Protein AF-Q07VW2-F1 (afdb_monomer_lite)

Sequence (150 aa):
MNNLNLAALVKSEKSARKRMRYLALLHFTEGHSRTAIANSEYMWEHLTLISEATESGRHALVIMDGAGWHQQDLTEDFDNLSILKLPPYSPELNPIEQVWQWLRQNELANRCFSGYDDIVEQCSIAWNRFIAEPERVIQLCSRRWTKLTN

InterPro domains:
  IPR036397 Ribonuclease H superfamily [G3DSA:3.30.420.10] (9-150)
  IPR038717 Tc1-like transposase, DDE domain [PF13358] (40-117)

Foldseek 3Di:
DPPPPLVVVLVPDDQLVVNLVSLVVVCVVVVHDPVVSPALVNVLSVVVVVLVVADPPAADEAEDEPPPRPDQCSCVVGPRYGYDYDDHPCVVLPLVVLVVVCLQVPQNDPDDAPDDVSVVVSVVVSVVVCVVDVVNSCVSNDDPVPDDDD

Structure (mmCIF, N/CA/C/O backbone):
data_AF-Q07VW2-F1
#
_entry.id   AF-Q07VW2-F1
#
loop_
_atom_site.group_PDB
_atom_site.id
_atom_site.type_symbol
_atom_site.label_atom_id
_atom_site.label_alt_id
_atom_site.label_comp_id
_atom_site.label_asym_id
_atom_site.label_entity_id
_atom_site.label_seq_id
_atom_site.pdbx_PDB_ins_code
_atom_site.Cartn_x
_atom_site.Cartn_y
_atom_site.Cartn_z
_atom_site.occupancy
_atom_site.B_iso_or_equiv
_atom_site.auth_seq_id
_atom_site.auth_comp_id
_atom_site.auth_asym_id
_atom_site.auth_atom_id
_atom_site.pdbx_PDB_model_num
ATOM 1 N N . MET A 1 1 ? 3.170 16.247 -29.802 1.00 45.09 1 MET A N 1
ATOM 2 C CA . MET A 1 1 ? 2.470 15.683 -28.628 1.00 45.09 1 MET A CA 1
ATOM 3 C C . MET A 1 1 ? 1.998 16.857 -27.793 1.00 45.09 1 MET A C 1
ATOM 5 O O . MET A 1 1 ? 2.798 17.758 -27.580 1.00 45.09 1 MET A O 1
ATOM 9 N N . ASN A 1 2 ? 0.714 16.913 -27.430 1.00 47.59 2 ASN A N 1
ATOM 10 C CA . ASN A 1 2 ? 0.189 17.995 -26.593 1.00 47.59 2 ASN A CA 1
ATOM 11 C C . ASN A 1 2 ? 1.010 18.078 -25.307 1.00 47.59 2 ASN A C 1
ATOM 13 O O . ASN A 1 2 ? 1.186 17.067 -24.630 1.00 47.59 2 ASN A O 1
ATOM 17 N N . ASN A 1 3 ? 1.513 19.270 -24.997 1.00 61.66 3 ASN A N 1
ATOM 18 C CA . ASN A 1 3 ? 2.270 19.532 -23.783 1.00 61.66 3 ASN A CA 1
ATOM 19 C C . ASN A 1 3 ? 1.272 19.589 -22.614 1.00 61.66 3 ASN A C 1
ATOM 21 O O . ASN A 1 3 ? 0.814 20.658 -22.212 1.00 61.66 3 ASN A O 1
ATOM 25 N N . LEU A 1 4 ? 0.803 18.416 -22.182 1.00 80.31 4 LEU A N 1
ATOM 26 C CA . LEU A 1 4 ? -0.162 18.275 -21.099 1.00 80.31 4 LEU A CA 1
ATOM 27 C C . LEU A 1 4 ? 0.506 18.768 -19.810 1.00 80.31 4 LEU A C 1
ATOM 29 O O . LEU A 1 4 ? 1.515 18.211 -19.383 1.00 80.31 4 LEU A O 1
ATOM 33 N N . ASN A 1 5 ? -0.042 19.808 -19.183 1.00 88.69 5 ASN A N 1
ATOM 34 C CA . ASN A 1 5 ? 0.480 20.303 -17.912 1.00 88.69 5 ASN A CA 1
ATOM 35 C C . ASN A 1 5 ? 0.034 19.371 -16.772 1.00 88.69 5 ASN A C 1
ATOM 37 O O . ASN A 1 5 ? -0.995 19.594 -16.132 1.00 88.69 5 ASN A O 1
ATOM 41 N N . LEU A 1 6 ? 0.801 18.302 -16.549 1.00 85.88 6 LEU A N 1
ATOM 42 C CA . LEU A 1 6 ? 0.534 17.296 -15.518 1.00 85.88 6 LEU A CA 1
ATOM 43 C C . LEU A 1 6 ? 0.497 17.908 -14.109 1.00 85.88 6 LEU A C 1
ATOM 45 O O . LEU A 1 6 ? -0.365 17.541 -13.316 1.00 85.88 6 LEU A O 1
ATOM 49 N N . ALA A 1 7 ? 1.342 18.902 -13.819 1.00 85.94 7 ALA A N 1
ATOM 50 C CA . ALA A 1 7 ? 1.347 19.588 -12.527 1.00 85.94 7 ALA A CA 1
ATOM 51 C C . ALA A 1 7 ? 0.027 20.335 -12.249 1.00 85.94 7 ALA A C 1
ATOM 53 O O . ALA A 1 7 ? -0.472 20.327 -11.123 1.00 85.94 7 ALA A O 1
ATOM 54 N N . ALA A 1 8 ? -0.576 20.956 -13.269 1.00 89.88 8 ALA A N 1
ATOM 55 C CA . ALA A 1 8 ? -1.894 21.579 -13.138 1.00 89.88 8 ALA A CA 1
ATOM 56 C C . ALA A 1 8 ? -2.999 20.534 -12.904 1.00 89.88 8 ALA A C 1
ATOM 58 O O . ALA A 1 8 ? -3.886 20.753 -12.078 1.00 89.88 8 ALA A O 1
ATOM 59 N N . LEU A 1 9 ? -2.919 19.379 -13.577 1.00 90.12 9 LEU A N 1
ATOM 60 C CA . LEU A 1 9 ? -3.871 18.282 -13.387 1.00 90.12 9 LEU A CA 1
ATOM 61 C C . LEU A 1 9 ? -3.803 17.710 -11.969 1.00 90.12 9 LEU A C 1
ATOM 63 O O . LEU A 1 9 ? -4.849 17.598 -11.339 1.00 90.12 9 LEU A O 1
ATOM 67 N N . VAL A 1 10 ? -2.602 17.442 -11.441 1.00 88.00 10 VAL A N 1
ATOM 68 C CA . VAL A 1 10 ? -2.396 16.980 -10.054 1.00 88.00 10 VAL A CA 1
ATOM 69 C C . VAL A 1 10 ? -3.069 17.915 -9.048 1.00 88.00 10 VAL A C 1
ATOM 71 O O . VAL A 1 10 ? -3.789 17.443 -8.174 1.00 88.00 10 VAL A O 1
ATOM 74 N N . LYS A 1 11 ? -2.877 19.234 -9.196 1.00 87.81 11 LYS A N 1
ATOM 75 C CA . LYS A 1 11 ? -3.440 20.242 -8.279 1.00 87.81 11 LYS A CA 1
ATOM 76 C C . LYS A 1 11 ? -4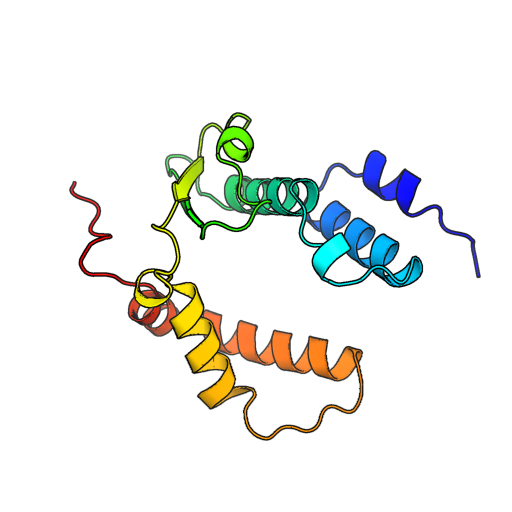.964 20.342 -8.337 1.00 87.81 11 LYS A C 1
ATOM 78 O O . LYS A 1 11 ? -5.587 20.701 -7.345 1.00 87.81 11 LYS A O 1
ATOM 83 N N . SER A 1 12 ? -5.553 20.107 -9.507 1.00 89.88 12 SER A N 1
ATOM 84 C CA . SER A 1 12 ? -6.999 20.258 -9.725 1.00 89.88 12 SER A CA 1
ATOM 85 C C . SER A 1 12 ? -7.802 18.973 -9.510 1.00 89.88 12 SER A C 1
ATOM 87 O O . SER A 1 12 ? -9.018 19.031 -9.318 1.00 89.88 12 SER A O 1
ATOM 89 N N . GLU A 1 13 ? -7.145 17.814 -9.574 1.00 92.62 13 GLU A N 1
ATOM 90 C CA . GLU A 1 13 ? -7.790 16.516 -9.425 1.00 92.62 13 GLU A CA 1
ATOM 91 C C . GLU A 1 13 ? -8.150 16.276 -7.959 1.00 92.62 13 GLU A C 1
ATOM 93 O O . GLU A 1 13 ? -7.375 16.583 -7.061 1.00 92.62 13 GLU A O 1
ATOM 98 N N . LYS A 1 14 ? -9.342 15.728 -7.718 1.00 87.81 14 LYS A N 1
ATOM 99 C CA . LYS A 1 14 ? -9.852 15.459 -6.365 1.00 87.81 14 LYS A CA 1
ATOM 100 C C . LYS A 1 14 ? -9.823 13.977 -6.023 1.00 87.81 14 LYS A C 1
ATOM 102 O O . LYS A 1 14 ? -9.759 13.623 -4.856 1.00 87.81 14 LYS A O 1
ATOM 107 N N . SER A 1 15 ? -9.877 13.104 -7.029 1.00 92.06 15 SER A N 1
ATOM 108 C CA . SER A 1 15 ? -9.800 11.663 -6.808 1.00 92.06 15 SER A CA 1
ATOM 109 C C . SER A 1 15 ? -8.368 11.259 -6.485 1.00 92.06 15 SER A C 1
ATOM 111 O O . SER A 1 15 ? -7.506 11.340 -7.362 1.00 92.06 15 SER A O 1
ATOM 113 N N . ALA A 1 16 ? -8.130 10.726 -5.285 1.00 88.25 16 ALA A N 1
ATOM 114 C CA . ALA A 1 16 ? -6.805 10.265 -4.874 1.00 88.25 16 ALA A CA 1
ATOM 115 C C . ALA A 1 16 ? -6.207 9.244 -5.856 1.00 88.25 16 ALA A C 1
ATOM 117 O O . ALA A 1 16 ? -5.054 9.341 -6.273 1.00 88.25 16 ALA A O 1
ATOM 118 N N . ARG A 1 17 ? -7.036 8.324 -6.372 1.00 88.62 17 ARG A N 1
ATOM 119 C CA . ARG A 1 17 ? -6.614 7.335 -7.379 1.00 88.62 17 ARG A CA 1
ATOM 120 C C . ARG A 1 17 ? -6.090 7.994 -8.654 1.00 88.62 17 ARG A C 1
ATOM 122 O O . ARG A 1 17 ? -5.099 7.534 -9.221 1.00 88.62 17 ARG A O 1
ATOM 129 N N . LYS A 1 18 ? -6.777 9.026 -9.149 1.00 87.06 18 LYS A N 1
ATOM 130 C CA . LYS A 1 18 ? -6.344 9.748 -10.353 1.00 87.06 18 LYS A CA 1
ATOM 131 C C . LYS A 1 18 ? -5.142 10.641 -10.055 1.00 87.06 18 LYS A C 1
ATOM 133 O O . LYS A 1 18 ? -4.217 10.651 -10.862 1.00 87.06 18 LYS A O 1
ATOM 138 N N . ARG A 1 19 ? -5.103 11.299 -8.890 1.00 89.88 19 ARG A N 1
ATOM 139 C CA . ARG A 1 19 ? -3.951 12.095 -8.436 1.00 89.88 19 ARG A CA 1
ATOM 140 C C . ARG A 1 19 ? -2.690 11.255 -8.365 1.00 89.88 19 ARG A C 1
ATOM 142 O O . ARG A 1 19 ? -1.717 11.637 -8.997 1.00 89.88 19 ARG A O 1
ATOM 149 N N . MET A 1 20 ? -2.722 10.079 -7.734 1.00 87.00 20 MET A N 1
ATOM 150 C CA . MET A 1 20 ? -1.575 9.161 -7.699 1.00 87.00 20 MET A CA 1
ATOM 151 C C . MET A 1 20 ? -1.075 8.794 -9.102 1.00 87.00 20 MET A C 1
ATOM 153 O O . MET A 1 20 ? 0.131 8.727 -9.324 1.00 87.00 20 MET A O 1
ATOM 157 N N . ARG A 1 21 ? -1.978 8.589 -10.074 1.00 87.25 21 ARG A N 1
ATOM 158 C CA . ARG A 1 21 ? -1.594 8.314 -11.471 1.00 87.25 21 ARG A CA 1
ATOM 159 C C . ARG A 1 21 ? -0.941 9.523 -12.136 1.00 87.25 21 ARG A C 1
ATOM 161 O O . ARG A 1 21 ? 0.066 9.360 -12.815 1.00 87.25 21 ARG A O 1
ATOM 168 N N . TYR A 1 22 ? -1.496 10.720 -11.954 1.00 87.44 22 TYR A N 1
ATOM 169 C CA . TYR A 1 22 ? -0.914 11.944 -12.508 1.00 87.44 22 TYR A CA 1
ATOM 170 C C . TYR A 1 22 ? 0.422 12.291 -11.864 1.00 87.44 22 TYR A C 1
ATOM 172 O O . TYR A 1 22 ? 1.345 12.663 -12.577 1.00 87.44 22 TYR A O 1
ATOM 180 N N . LEU A 1 23 ? 0.539 12.110 -10.551 1.00 86.12 23 LEU A N 1
ATOM 181 C CA . LEU A 1 23 ? 1.777 12.250 -9.801 1.00 86.12 23 LEU A CA 1
ATOM 182 C C . LEU A 1 23 ? 2.840 11.278 -10.342 1.00 86.12 23 LEU A C 1
ATOM 184 O O . LEU A 1 23 ? 3.941 11.706 -10.691 1.00 86.12 23 LEU A O 1
ATOM 188 N N . ALA A 1 24 ? 2.494 9.993 -10.501 1.00 84.12 24 ALA A N 1
ATOM 189 C CA . ALA A 1 24 ? 3.411 8.988 -11.037 1.00 84.12 24 ALA A CA 1
ATOM 190 C C . ALA A 1 24 ? 3.880 9.332 -12.462 1.00 84.12 24 ALA A C 1
ATOM 192 O O . ALA A 1 24 ? 5.072 9.242 -12.758 1.00 84.12 24 ALA A O 1
ATOM 193 N N . LEU A 1 25 ? 2.961 9.769 -13.331 1.00 83.50 25 LEU A N 1
ATOM 194 C CA . LEU A 1 25 ? 3.287 10.220 -14.686 1.00 83.50 25 LEU A CA 1
ATOM 195 C C . LEU A 1 25 ? 4.178 11.464 -14.674 1.00 83.50 25 LEU A C 1
ATOM 197 O O . LEU A 1 25 ? 5.161 11.493 -15.407 1.00 83.50 25 LEU A O 1
ATOM 201 N N . LEU A 1 26 ? 3.866 12.459 -13.839 1.00 85.00 26 LEU A N 1
ATOM 202 C CA . LEU A 1 26 ? 4.637 13.695 -13.707 1.00 85.00 26 LEU A CA 1
ATOM 203 C C . LEU A 1 26 ? 6.093 13.374 -13.361 1.00 85.00 26 LEU A C 1
ATOM 205 O O . LEU A 1 26 ? 6.996 13.728 -14.114 1.00 85.00 26 LEU A O 1
ATOM 209 N N . HIS A 1 27 ? 6.319 12.605 -12.298 1.00 82.94 27 HIS A N 1
ATOM 210 C CA . HIS A 1 27 ? 7.674 12.252 -11.882 1.00 82.94 27 HIS A CA 1
ATOM 211 C C . HIS A 1 27 ? 8.407 11.352 -12.874 1.00 82.94 27 HIS A C 1
ATOM 213 O O . HIS A 1 27 ? 9.614 11.518 -13.057 1.00 82.94 27 HIS A O 1
ATOM 219 N N . PHE A 1 28 ? 7.702 10.440 -13.549 1.00 80.38 28 PHE A N 1
ATOM 220 C CA . PHE A 1 28 ? 8.293 9.663 -14.636 1.00 80.38 28 PHE A CA 1
ATOM 221 C C . PHE A 1 28 ? 8.762 10.575 -15.779 1.00 80.38 28 PHE A C 1
ATOM 223 O O . PHE A 1 28 ? 9.895 10.446 -16.238 1.00 80.38 28 PHE A O 1
ATOM 230 N N . THR A 1 29 ? 7.932 11.537 -16.201 1.00 82.00 29 THR A N 1
ATOM 231 C CA . THR A 1 29 ? 8.289 12.490 -17.267 1.00 82.00 29 THR A CA 1
ATOM 232 C C . THR A 1 29 ? 9.403 13.459 -16.874 1.00 82.00 29 THR A C 1
ATOM 234 O O . THR A 1 29 ? 10.161 13.892 -17.737 1.00 82.00 29 THR A O 1
ATOM 237 N N . GLU A 1 30 ? 9.541 13.764 -15.583 1.00 84.00 30 GLU A N 1
ATOM 238 C CA . GLU A 1 30 ? 10.608 14.609 -15.029 1.00 84.00 30 GLU A CA 1
ATOM 239 C C . GLU A 1 30 ? 11.914 13.833 -14.763 1.00 84.00 30 GLU A C 1
ATOM 241 O O . GLU A 1 30 ? 12.922 14.428 -14.387 1.00 84.00 30 GLU A O 1
ATOM 246 N N . GLY A 1 31 ? 11.927 12.508 -14.960 1.00 79.38 31 GLY A N 1
ATOM 247 C CA . GLY A 1 31 ? 13.105 11.668 -14.720 1.00 79.38 31 GLY A CA 1
ATOM 248 C C . GLY A 1 31 ? 13.476 11.534 -13.239 1.00 79.38 31 GLY A C 1
ATOM 249 O O . GLY A 1 31 ? 14.629 11.251 -12.905 1.00 79.38 31 GLY A O 1
ATOM 250 N N . HIS A 1 32 ? 12.523 11.753 -12.333 1.00 79.69 32 HIS A N 1
ATOM 251 C CA . HIS A 1 32 ? 12.759 11.674 -10.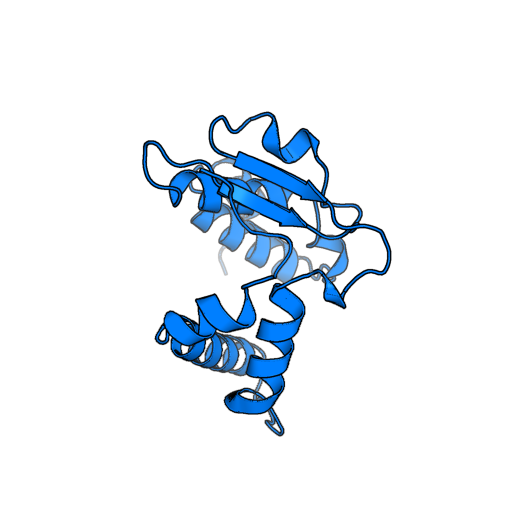898 1.00 79.69 32 HIS A CA 1
ATOM 252 C C . HIS A 1 32 ? 13.052 10.238 -10.443 1.00 79.69 32 HIS A C 1
ATOM 254 O O . HIS A 1 32 ? 12.422 9.268 -10.864 1.00 79.69 32 HIS A O 1
ATOM 260 N N . SER A 1 33 ? 14.021 10.101 -9.533 1.00 73.62 33 SER A N 1
ATOM 261 C CA . SER A 1 33 ? 14.374 8.808 -8.938 1.00 73.62 33 SER A CA 1
ATOM 262 C C . SER A 1 33 ? 13.299 8.320 -7.961 1.00 73.62 33 SER A C 1
ATOM 264 O O . SER A 1 33 ? 12.549 9.115 -7.401 1.00 73.62 33 SER A O 1
ATOM 266 N N . ARG A 1 34 ? 13.291 7.016 -7.653 1.00 69.25 34 ARG A N 1
ATOM 267 C CA . ARG A 1 34 ? 12.402 6.413 -6.638 1.00 69.25 34 ARG A CA 1
ATOM 268 C C . ARG A 1 34 ? 12.367 7.199 -5.319 1.00 69.25 34 ARG A C 1
ATOM 270 O O . ARG A 1 34 ? 11.306 7.348 -4.728 1.00 69.25 34 ARG A O 1
ATOM 277 N N . THR A 1 35 ? 13.512 7.705 -4.863 1.00 66.75 35 THR A N 1
ATOM 278 C CA . THR A 1 35 ? 13.621 8.460 -3.604 1.00 66.75 35 THR A CA 1
ATOM 279 C C . THR A 1 35 ? 12.927 9.819 -3.674 1.00 66.75 35 THR A C 1
ATOM 281 O O . THR A 1 35 ? 12.420 10.288 -2.666 1.00 66.75 35 THR A O 1
ATOM 284 N N . ALA A 1 36 ? 12.863 10.439 -4.854 1.00 68.56 36 ALA A N 1
ATOM 285 C CA . ALA A 1 36 ? 12.139 11.695 -5.050 1.00 68.56 36 ALA A CA 1
ATOM 286 C C . ALA A 1 36 ? 10.608 11.494 -5.061 1.00 68.56 36 ALA A C 1
ATOM 288 O O . ALA A 1 36 ? 9.860 12.407 -4.722 1.00 68.56 36 ALA A O 1
ATOM 289 N N . ILE A 1 37 ? 10.152 10.287 -5.410 1.00 74.12 37 ILE A N 1
ATOM 290 C CA . ILE A 1 37 ? 8.731 9.909 -5.482 1.00 74.12 37 ILE A CA 1
ATOM 291 C C . ILE A 1 37 ? 8.208 9.433 -4.114 1.00 74.12 37 ILE A C 1
ATOM 293 O O . ILE A 1 37 ? 7.044 9.634 -3.786 1.00 74.12 37 ILE A O 1
ATOM 297 N N . ALA A 1 38 ? 9.059 8.813 -3.295 1.00 77.12 38 ALA A N 1
ATOM 298 C CA . ALA A 1 38 ? 8.709 8.337 -1.958 1.00 77.12 38 ALA A CA 1
ATOM 299 C C . ALA A 1 38 ? 8.661 9.500 -0.948 1.00 77.12 38 ALA A C 1
ATOM 301 O O . ALA A 1 38 ? 9.621 9.747 -0.216 1.00 77.12 38 ALA A O 1
ATOM 302 N N . ASN A 1 39 ? 7.553 10.242 -0.951 1.00 86.88 39 ASN A N 1
ATOM 303 C CA . ASN A 1 39 ? 7.343 11.419 -0.113 1.00 86.88 39 ASN A CA 1
ATOM 304 C C . ASN A 1 39 ? 5.960 11.406 0.570 1.00 86.88 39 ASN A C 1
ATOM 306 O O . ASN A 1 39 ? 5.105 10.564 0.284 1.00 86.88 39 ASN A O 1
ATOM 310 N N . SER A 1 40 ? 5.755 12.350 1.490 1.00 87.44 40 SER A N 1
ATOM 311 C CA . SER A 1 40 ? 4.537 12.445 2.299 1.00 87.44 40 SER A CA 1
ATOM 312 C C . SER A 1 40 ? 3.265 12.709 1.484 1.00 87.44 40 SER A C 1
ATOM 314 O O . SER A 1 40 ? 2.198 12.267 1.897 1.00 87.44 40 SER A O 1
ATOM 316 N N . GLU A 1 41 ? 3.354 13.372 0.324 1.00 87.12 41 GLU A N 1
ATOM 317 C CA . GLU A 1 41 ? 2.193 13.639 -0.541 1.00 87.12 41 GLU A CA 1
ATOM 318 C C . GLU A 1 41 ? 1.620 12.329 -1.093 1.00 87.12 41 GLU A C 1
ATOM 320 O O . GLU A 1 41 ? 0.429 12.063 -0.952 1.00 87.12 41 GLU A O 1
ATOM 325 N N . TYR A 1 42 ? 2.472 11.452 -1.634 1.00 87.44 42 TYR A N 1
ATOM 326 C CA . TYR A 1 42 ? 2.034 10.136 -2.114 1.00 87.44 42 TYR A CA 1
ATOM 327 C C . TYR A 1 42 ? 1.436 9.277 -1.007 1.00 87.44 42 TYR A C 1
ATOM 329 O O . TYR A 1 42 ? 0.485 8.532 -1.255 1.00 87.44 42 TYR A O 1
ATOM 337 N N . MET A 1 43 ? 1.982 9.368 0.207 1.00 90.31 43 MET A N 1
ATOM 338 C CA . MET A 1 43 ? 1.423 8.637 1.339 1.00 90.31 43 MET A CA 1
ATOM 339 C C . MET A 1 43 ? 0.084 9.172 1.781 1.00 90.31 43 MET A C 1
ATOM 341 O O . MET A 1 43 ? -0.799 8.371 2.066 1.00 90.31 43 MET A O 1
ATOM 345 N N . TRP A 1 44 ? -0.100 10.487 1.783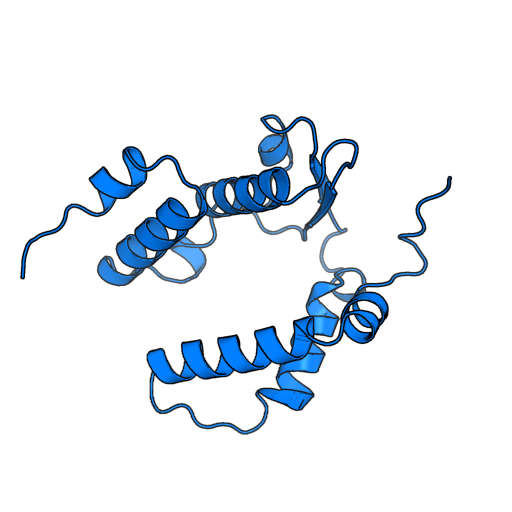 1.00 91.62 44 TRP A N 1
ATOM 346 C CA . TRP A 1 44 ? -1.392 11.084 2.082 1.00 91.62 44 TRP A CA 1
ATOM 347 C C . TRP A 1 44 ? -2.455 10.669 1.047 1.00 91.62 44 TRP A C 1
ATOM 349 O O . TRP A 1 44 ? -3.554 10.255 1.423 1.00 91.62 44 TRP A O 1
ATOM 359 N N . GLU A 1 45 ? -2.119 10.643 -0.252 1.00 91.69 45 GLU A N 1
ATOM 360 C CA . GLU A 1 45 ? -3.031 10.107 -1.279 1.00 91.69 45 GLU A CA 1
ATOM 361 C C . GLU A 1 45 ? -3.362 8.630 -1.039 1.00 91.69 45 GLU A C 1
ATOM 363 O O . GLU A 1 45 ? -4.504 8.195 -1.206 1.00 91.69 45 GLU A O 1
ATOM 368 N N . HIS A 1 46 ? -2.367 7.839 -0.636 1.00 91.38 46 HIS A N 1
ATOM 369 C CA . HIS A 1 46 ? -2.574 6.428 -0.350 1.00 91.38 46 HIS A CA 1
ATOM 370 C C . HIS A 1 46 ? -3.463 6.217 0.884 1.00 91.38 46 HIS A C 1
ATOM 372 O O . HIS A 1 46 ? -4.375 5.393 0.842 1.00 91.38 46 HIS A O 1
ATOM 378 N N . LEU A 1 47 ? -3.254 6.993 1.951 1.00 94.00 47 LEU A N 1
ATOM 379 C CA . LEU A 1 47 ? -4.106 6.992 3.141 1.00 94.00 47 LEU A CA 1
ATOM 380 C C . LEU A 1 47 ? -5.540 7.404 2.800 1.00 94.00 47 LEU A C 1
ATOM 382 O O . LEU A 1 47 ? -6.469 6.762 3.278 1.00 94.00 47 LEU A O 1
ATOM 386 N N . THR A 1 48 ? -5.730 8.367 1.894 1.00 94.81 48 THR A N 1
ATOM 387 C CA . THR A 1 48 ? -7.064 8.731 1.389 1.00 94.81 48 THR A CA 1
ATOM 388 C C . THR A 1 48 ? -7.771 7.531 0.765 1.00 94.81 48 THR A C 1
ATOM 390 O O . THR A 1 48 ? -8.917 7.245 1.101 1.00 94.81 48 THR A O 1
ATOM 393 N N . LEU A 1 49 ? -7.076 6.757 -0.076 1.00 95.38 49 LEU A N 1
ATOM 394 C CA . LEU A 1 49 ? -7.646 5.542 -0.668 1.00 95.38 49 LEU A CA 1
ATOM 395 C C . LEU A 1 49 ? -7.983 4.467 0.372 1.00 95.38 49 LEU A C 1
ATOM 397 O O . LEU A 1 49 ? -8.973 3.758 0.205 1.00 95.38 49 LEU A O 1
ATOM 401 N N . ILE A 1 50 ? -7.176 4.331 1.427 1.00 95.44 50 ILE A N 1
ATOM 402 C CA . ILE A 1 50 ? -7.455 3.396 2.527 1.00 95.44 50 ILE A CA 1
ATOM 403 C C . ILE A 1 50 ? -8.675 3.871 3.326 1.00 95.44 50 ILE A C 1
ATOM 405 O O . ILE A 1 50 ? -9.551 3.060 3.621 1.00 95.44 50 ILE A O 1
ATOM 409 N N . SER A 1 51 ? -8.765 5.166 3.641 1.00 95.56 51 SER A N 1
ATOM 410 C CA . SER A 1 51 ? -9.908 5.761 4.342 1.00 95.56 51 SER A CA 1
ATOM 411 C C . SER A 1 51 ? -11.206 5.546 3.561 1.00 95.56 51 SER A C 1
ATOM 413 O O . SER A 1 51 ? -12.171 5.039 4.128 1.00 95.56 51 SER A O 1
ATOM 415 N N . GLU A 1 52 ? -11.207 5.829 2.253 1.00 95.00 52 GLU A N 1
ATOM 416 C CA . GLU A 1 52 ? -12.361 5.628 1.362 1.00 95.00 52 GLU A CA 1
ATOM 417 C C . GLU A 1 52 ? -12.763 4.149 1.229 1.00 95.00 52 GLU A C 1
ATOM 419 O O . GLU A 1 52 ? -13.944 3.837 1.075 1.00 95.00 52 GLU A O 1
ATOM 424 N N . ALA A 1 53 ? -11.792 3.231 1.263 1.00 95.25 53 ALA A N 1
ATOM 425 C CA . ALA A 1 53 ? -12.037 1.792 1.182 1.00 95.25 53 ALA A CA 1
ATOM 426 C C . ALA A 1 53 ? -12.451 1.163 2.525 1.00 95.25 53 ALA A C 1
ATOM 428 O O . ALA A 1 53 ? -12.913 0.021 2.546 1.00 95.25 53 ALA A O 1
ATOM 429 N N . THR A 1 54 ? -12.275 1.874 3.640 1.00 95.50 54 THR A N 1
ATOM 430 C CA . THR A 1 54 ? -12.634 1.386 4.974 1.00 95.50 54 THR A CA 1
ATOM 431 C C . THR A 1 54 ? -14.146 1.478 5.163 1.00 95.50 54 THR A C 1
ATOM 433 O O . THR A 1 54 ? -14.739 2.548 5.046 1.00 95.50 54 THR A O 1
ATOM 436 N N . GLU A 1 55 ? -14.784 0.343 5.457 1.00 95.44 55 GLU A N 1
ATOM 437 C CA . GLU A 1 55 ? -16.238 0.269 5.636 1.00 95.44 55 GLU A CA 1
ATOM 438 C C . GLU A 1 55 ? -16.739 1.190 6.762 1.00 95.44 55 GLU A C 1
ATOM 440 O O . GLU A 1 55 ? -16.082 1.375 7.788 1.00 95.44 55 GLU A O 1
ATOM 445 N N . SER A 1 56 ? -17.951 1.728 6.600 1.00 94.94 56 SER A N 1
ATOM 446 C CA . SER A 1 56 ? -18.586 2.557 7.630 1.00 94.94 56 SER A CA 1
ATOM 447 C C . SER A 1 56 ? -18.696 1.804 8.963 1.00 94.94 56 SER A C 1
ATOM 449 O O . SER A 1 56 ? -19.093 0.639 9.004 1.00 94.94 56 SER A O 1
ATOM 451 N N . GLY A 1 57 ? -18.329 2.471 10.062 1.00 94.62 57 GLY A N 1
ATOM 452 C CA . GLY A 1 57 ? -18.282 1.870 11.399 1.00 94.62 57 GLY A CA 1
ATOM 453 C C . GLY A 1 57 ? -17.034 1.023 11.679 1.00 94.62 57 GLY A C 1
ATOM 454 O O . GLY A 1 57 ? -16.938 0.430 12.753 1.00 94.62 57 GLY A O 1
ATOM 455 N N . ARG A 1 58 ? -16.071 0.958 10.749 1.00 94.94 58 ARG A N 1
ATOM 456 C CA . ARG A 1 58 ? -14.747 0.358 10.964 1.00 94.94 58 ARG A CA 1
ATOM 457 C C . ARG A 1 58 ? -13.674 1.439 11.084 1.00 94.94 58 ARG A C 1
ATOM 459 O O . ARG A 1 58 ? -13.821 2.542 10.570 1.00 94.94 58 ARG A O 1
ATOM 466 N N . HIS A 1 59 ? -12.576 1.070 11.738 1.00 94.19 59 HIS A N 1
ATOM 467 C CA . HIS A 1 59 ? -11.372 1.886 11.870 1.00 94.19 59 HIS A CA 1
ATOM 468 C C . HIS A 1 59 ? -10.183 1.110 11.312 1.00 94.19 59 HIS A C 1
ATOM 470 O O . HIS A 1 59 ? -9.975 -0.043 11.701 1.00 94.19 59 HIS A O 1
ATOM 476 N N . ALA A 1 60 ? -9.412 1.711 10.410 1.00 94.31 60 ALA A N 1
ATOM 477 C CA . ALA A 1 60 ? -8.242 1.066 9.828 1.00 94.31 60 ALA A CA 1
ATOM 478 C C . ALA A 1 60 ? -6.962 1.450 10.585 1.00 94.31 60 ALA A C 1
ATOM 480 O O . ALA A 1 60 ? -6.619 2.620 10.750 1.00 94.31 60 ALA A O 1
ATOM 481 N N . LEU A 1 61 ? -6.229 0.430 11.033 1.00 91.69 61 LEU A N 1
ATOM 482 C CA . LEU A 1 61 ? -4.902 0.579 11.620 1.00 91.69 61 LEU A CA 1
ATOM 483 C C . LEU A 1 61 ? -3.846 0.308 10.544 1.00 91.69 61 LEU A C 1
ATOM 485 O O . LEU A 1 61 ? -3.705 -0.825 10.082 1.00 91.69 61 LEU A O 1
ATOM 489 N N . VAL A 1 62 ? -3.096 1.336 10.155 1.00 92.69 62 VAL A N 1
ATOM 490 C CA . VAL A 1 62 ? -2.063 1.252 9.118 1.00 92.69 62 VAL A CA 1
ATOM 491 C C . VAL A 1 62 ? -0.699 1.063 9.774 1.00 92.69 62 VAL A C 1
ATOM 493 O O . VAL A 1 62 ? -0.213 1.928 10.499 1.00 92.69 62 VAL A O 1
ATOM 496 N N . ILE A 1 63 ? -0.071 -0.086 9.530 1.00 91.25 63 ILE A N 1
ATOM 497 C CA . ILE A 1 63 ? 1.257 -0.403 10.066 1.00 91.25 63 ILE A CA 1
ATOM 498 C C . ILE A 1 63 ? 2.317 0.175 9.127 1.00 91.25 63 ILE A C 1
ATOM 500 O O . ILE A 1 63 ? 2.308 -0.125 7.934 1.00 91.25 63 ILE A O 1
ATOM 504 N N . MET A 1 64 ? 3.239 0.973 9.663 1.00 91.50 64 MET A N 1
ATOM 505 C CA . MET A 1 64 ? 4.310 1.611 8.891 1.00 91.50 64 MET A CA 1
ATOM 506 C C . MET A 1 64 ? 5.676 1.385 9.538 1.00 91.50 64 MET A C 1
ATOM 508 O O . MET A 1 64 ? 5.803 1.339 10.763 1.00 91.50 64 MET A O 1
ATOM 512 N N . ASP A 1 65 ? 6.712 1.266 8.711 1.00 91.00 65 ASP A N 1
ATOM 513 C CA . ASP A 1 65 ? 8.096 1.320 9.181 1.00 91.00 65 ASP A CA 1
ATOM 514 C C . ASP A 1 65 ? 8.543 2.774 9.447 1.00 91.00 65 ASP A C 1
ATOM 516 O O . ASP A 1 65 ? 7.774 3.729 9.318 1.00 91.00 65 ASP A O 1
ATOM 520 N N . GLY A 1 66 ? 9.807 2.949 9.832 1.00 88.44 66 GLY A N 1
ATOM 521 C CA . GLY A 1 66 ? 10.387 4.250 10.164 1.00 88.44 66 GLY A CA 1
ATOM 522 C C . GLY A 1 66 ? 10.853 5.099 8.976 1.00 88.44 66 GLY A C 1
ATOM 523 O O . GLY A 1 66 ? 11.718 5.951 9.185 1.00 88.44 66 GLY A O 1
ATOM 524 N N . ALA A 1 67 ? 10.370 4.876 7.746 1.00 87.81 67 ALA A N 1
ATOM 525 C CA . ALA A 1 67 ? 10.761 5.713 6.612 1.00 87.81 67 ALA A CA 1
ATOM 526 C C . ALA A 1 67 ? 10.419 7.196 6.863 1.00 87.81 67 ALA A C 1
ATOM 528 O O . ALA A 1 67 ? 9.378 7.526 7.427 1.00 87.81 67 ALA A O 1
ATOM 529 N N . GLY A 1 68 ? 11.289 8.116 6.428 1.00 86.25 68 GLY A N 1
ATOM 530 C CA . GLY A 1 68 ? 11.170 9.551 6.745 1.00 86.25 68 GLY A CA 1
ATOM 531 C C . GLY A 1 68 ? 9.908 10.247 6.213 1.00 86.25 68 GLY A C 1
ATOM 532 O O . GLY A 1 68 ? 9.622 11.371 6.606 1.00 86.25 68 GLY A O 1
ATOM 533 N N . TRP A 1 69 ? 9.151 9.592 5.339 1.00 87.19 69 TRP A N 1
ATOM 534 C CA . TRP A 1 69 ? 7.886 10.058 4.765 1.00 87.19 69 TRP A CA 1
ATOM 535 C C . TRP A 1 69 ? 6.662 9.327 5.356 1.00 87.19 69 TRP A C 1
ATOM 537 O O . TRP A 1 69 ? 5.531 9.628 4.994 1.00 87.19 69 TRP A O 1
ATOM 547 N N . HIS A 1 70 ? 6.867 8.412 6.311 1.00 88.12 70 HIS A N 1
ATOM 548 C CA . HIS A 1 70 ? 5.823 7.820 7.150 1.00 88.12 70 HIS A CA 1
ATOM 549 C C . HIS A 1 70 ? 5.660 8.654 8.426 1.00 88.12 70 HIS A C 1
ATOM 551 O O . HIS A 1 70 ? 6.150 8.288 9.496 1.00 88.12 70 HIS A O 1
ATOM 557 N N . GLN A 1 71 ? 5.036 9.824 8.327 1.00 83.75 71 GLN A N 1
ATOM 558 C CA . GLN A 1 71 ? 4.814 10.706 9.478 1.00 83.75 71 GLN A CA 1
ATOM 559 C C . GLN A 1 71 ? 3.459 10.417 10.150 1.00 83.75 71 GLN A C 1
ATOM 561 O O . GLN A 1 71 ? 2.546 9.915 9.505 1.00 83.75 71 GLN A O 1
ATOM 566 N N . GLN A 1 72 ? 3.361 10.620 11.472 1.00 77.62 72 GLN A N 1
ATOM 567 C CA . GLN A 1 72 ? 2.134 10.298 12.233 1.00 77.62 72 GLN A CA 1
ATOM 568 C C . GLN A 1 72 ? 1.024 11.337 12.028 1.00 77.62 72 GLN A C 1
ATOM 570 O O . GLN A 1 72 ? -0.154 10.993 12.068 1.00 77.62 72 GLN A O 1
ATOM 575 N N . ASP A 1 73 ? 1.414 12.584 11.784 1.00 84.06 73 ASP A N 1
ATOM 576 C CA . ASP A 1 73 ? 0.532 13.714 11.483 1.00 84.06 73 ASP A CA 1
ATOM 577 C C . ASP A 1 73 ? -0.246 13.524 10.168 1.00 84.06 73 ASP A C 1
ATOM 579 O O . ASP A 1 73 ? -1.313 14.098 9.992 1.00 84.06 73 ASP A O 1
ATOM 583 N N . LEU A 1 74 ? 0.207 12.631 9.277 1.00 82.31 74 LEU A N 1
ATOM 584 C CA . LEU A 1 74 ? -0.505 12.292 8.038 1.00 82.31 74 LEU A CA 1
ATOM 585 C C . LEU A 1 74 ? -1.911 11.726 8.266 1.00 82.31 74 LEU A C 1
ATOM 587 O O . LEU A 1 74 ? -2.700 11.708 7.325 1.00 82.31 74 LEU A O 1
ATOM 591 N N . THR A 1 75 ? -2.219 11.238 9.473 1.00 82.75 75 THR A N 1
ATOM 592 C CA . THR A 1 75 ? -3.569 10.769 9.821 1.00 82.75 75 THR A CA 1
ATOM 593 C C . THR A 1 75 ? -4.464 11.807 10.495 1.00 82.75 75 THR A C 1
ATOM 595 O O . THR A 1 75 ? -5.622 11.494 10.740 1.00 82.75 75 THR A O 1
ATOM 598 N N . GLU A 1 76 ? -3.984 13.024 10.776 1.00 86.44 76 GLU A N 1
ATOM 599 C CA . GLU A 1 76 ? -4.775 14.054 11.480 1.00 86.44 76 GLU A CA 1
ATOM 600 C C . GLU A 1 76 ? -6.054 14.451 10.728 1.00 86.44 76 GLU A C 1
ATOM 602 O O . GLU A 1 76 ? -7.054 14.789 11.355 1.00 86.44 76 GLU A O 1
ATOM 607 N N . ASP A 1 77 ? -6.043 14.337 9.398 1.00 86.81 77 ASP A N 1
ATOM 608 C CA . ASP A 1 77 ? -7.187 14.646 8.535 1.00 86.81 77 ASP A CA 1
ATOM 609 C C . ASP A 1 77 ? -8.203 13.489 8.402 1.00 86.81 77 ASP A C 1
ATOM 611 O O . ASP A 1 77 ? -9.194 13.626 7.680 1.00 86.81 77 ASP A O 1
ATOM 615 N N . PHE A 1 78 ? -7.970 12.332 9.040 1.00 93.31 78 PHE A N 1
ATOM 616 C CA . PHE A 1 78 ? -8.784 11.125 8.856 1.00 93.31 78 PHE A CA 1
ATOM 617 C C . PHE A 1 78 ? -9.392 10.616 10.168 1.00 93.31 78 PHE A C 1
ATOM 619 O O . PHE A 1 78 ? -8.699 10.079 11.029 1.00 93.31 78 PHE A O 1
ATOM 626 N N . ASP A 1 79 ? -10.722 10.648 10.264 1.00 94.25 79 ASP A N 1
ATOM 627 C CA . ASP A 1 79 ? -11.452 10.185 11.456 1.00 94.25 79 ASP A CA 1
ATOM 628 C C . ASP A 1 79 ? -11.460 8.654 11.630 1.00 94.25 79 ASP A C 1
ATOM 630 O O . ASP A 1 79 ? -11.762 8.146 12.710 1.00 94.25 79 ASP A O 1
ATOM 634 N N . ASN A 1 80 ? -11.165 7.898 10.568 1.00 96.38 80 ASN A N 1
ATOM 635 C CA . ASN A 1 80 ? -11.282 6.436 10.524 1.00 96.38 80 ASN A CA 1
ATOM 636 C C . ASN A 1 80 ? -9.941 5.707 10.340 1.00 96.38 80 ASN A C 1
ATOM 638 O O . ASN A 1 80 ? -9.937 4.513 10.020 1.00 96.38 80 ASN A O 1
ATOM 642 N N . LEU A 1 81 ? -8.814 6.408 10.517 1.00 95.06 81 LEU A N 1
ATOM 643 C CA . LEU A 1 81 ? -7.470 5.850 10.371 1.00 95.06 81 LEU A CA 1
ATOM 644 C C . LEU A 1 81 ? -6.585 6.133 11.583 1.00 95.06 81 LEU A C 1
ATOM 646 O O . LEU A 1 81 ? -6.690 7.149 12.261 1.00 95.06 81 LEU A O 1
ATOM 650 N N . SER A 1 82 ? -5.653 5.224 11.850 1.00 92.75 82 SER A N 1
ATOM 651 C CA . SER A 1 82 ? -4.526 5.483 12.749 1.00 92.75 82 SER A CA 1
ATOM 652 C C . SER A 1 82 ? -3.276 4.772 12.260 1.00 92.75 82 SER A C 1
ATOM 654 O O . SER A 1 82 ? -3.357 3.677 11.704 1.00 92.75 82 SER A O 1
ATOM 656 N N . ILE A 1 83 ? -2.111 5.373 12.499 1.00 92.25 83 ILE A N 1
ATOM 657 C CA . ILE A 1 83 ? -0.816 4.777 12.156 1.00 92.25 83 ILE A CA 1
ATOM 658 C C . ILE A 1 83 ? -0.212 4.072 13.372 1.00 92.25 83 ILE A C 1
ATOM 660 O O . ILE A 1 83 ? -0.048 4.667 14.436 1.00 92.25 83 ILE A O 1
ATOM 664 N N . LEU A 1 84 ? 0.210 2.820 13.185 1.00 90.94 84 LEU A N 1
ATOM 665 C CA . LEU A 1 84 ? 1.088 2.106 14.109 1.00 90.94 84 LEU A CA 1
ATOM 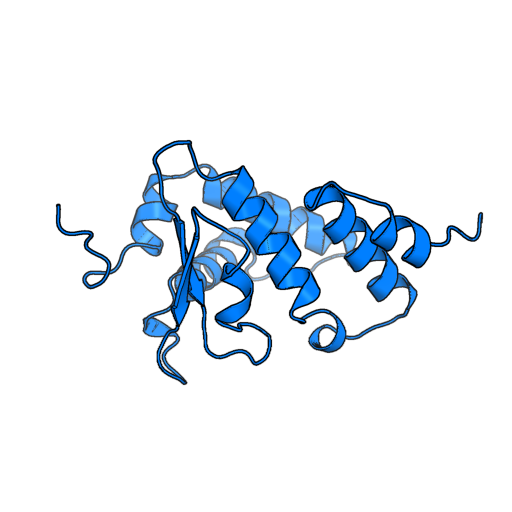666 C C . LEU A 1 84 ? 2.506 2.061 13.532 1.00 90.94 84 LEU A C 1
ATOM 668 O O . LEU A 1 84 ? 2.767 1.349 12.562 1.00 90.94 84 LEU A O 1
ATOM 672 N N . LYS A 1 85 ? 3.435 2.793 14.153 1.00 91.56 85 LYS A N 1
ATOM 673 C CA . LYS A 1 85 ? 4.852 2.743 13.775 1.00 91.56 85 LYS A CA 1
ATOM 674 C C . LYS A 1 85 ? 5.542 1.534 14.387 1.00 91.56 85 LYS A C 1
ATOM 676 O O . LYS A 1 85 ? 5.451 1.298 15.591 1.00 91.56 85 LYS A O 1
ATOM 681 N N . LEU A 1 86 ? 6.274 0.805 13.556 1.00 91.62 86 LEU A N 1
ATOM 682 C CA . LEU A 1 86 ? 7.147 -0.270 14.004 1.00 91.62 86 LEU A CA 1
ATOM 683 C C . LEU A 1 86 ? 8.440 0.292 14.618 1.00 91.62 86 LEU A C 1
ATOM 685 O O . LEU A 1 86 ? 8.901 1.364 14.210 1.00 91.62 86 LEU A O 1
ATOM 689 N N . PRO A 1 87 ? 9.061 -0.430 15.570 1.00 92.94 87 PRO A N 1
ATOM 690 C CA . PRO A 1 87 ? 10.393 -0.090 16.043 1.00 92.94 87 PRO A CA 1
ATOM 691 C C . PRO A 1 87 ? 11.411 -0.070 14.888 1.00 92.94 87 PRO A C 1
ATOM 693 O O . PRO A 1 87 ? 11.274 -0.835 13.923 1.00 92.94 87 PRO A O 1
ATOM 696 N N . PRO A 1 88 ? 12.452 0.779 14.967 1.00 93.12 88 PRO A N 1
ATOM 697 C CA . PRO A 1 88 ? 13.510 0.804 13.965 1.00 93.12 88 PRO A CA 1
ATOM 698 C C . PRO A 1 88 ? 14.132 -0.580 13.749 1.00 93.12 88 PRO A C 1
ATOM 700 O O . PRO A 1 88 ? 14.284 -1.356 14.691 1.00 93.12 88 PRO A O 1
ATOM 703 N N . TYR A 1 89 ? 14.521 -0.869 12.504 1.00 90.50 89 TYR A N 1
ATOM 704 C CA . TYR A 1 89 ? 15.227 -2.101 12.124 1.00 90.50 89 TYR A CA 1
ATOM 705 C C . TYR A 1 89 ? 14.505 -3.409 12.497 1.00 90.50 89 TYR A C 1
ATOM 707 O O . TYR A 1 89 ? 15.169 -4.411 12.738 1.00 90.50 89 TYR A O 1
ATOM 715 N N . SER A 1 90 ? 13.165 -3.410 12.521 1.00 92.88 90 SER A N 1
ATOM 716 C CA . SER A 1 90 ? 12.345 -4.587 12.872 1.00 92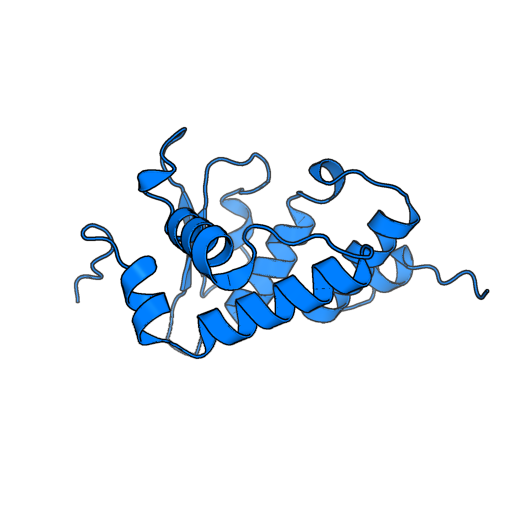.88 90 SER A CA 1
ATOM 717 C C . SER A 1 90 ? 11.510 -5.123 11.688 1.00 92.88 90 SER A C 1
ATOM 719 O O . SER A 1 90 ? 10.273 -5.141 11.757 1.00 92.88 90 SER A O 1
ATOM 721 N N . PRO A 1 91 ? 12.131 -5.521 10.556 1.00 91.06 91 PRO A N 1
ATOM 722 C CA . PRO A 1 91 ? 11.407 -6.003 9.374 1.00 91.06 91 PRO A CA 1
ATOM 723 C C . PRO A 1 91 ? 10.577 -7.269 9.644 1.00 91.06 91 PRO A C 1
ATOM 725 O O . PRO A 1 91 ? 9.546 -7.477 9.012 1.00 91.06 91 PRO A O 1
ATOM 728 N N . GLU A 1 92 ? 10.959 -8.094 10.619 1.00 90.25 92 GLU A N 1
ATOM 729 C CA . GLU A 1 92 ? 10.225 -9.291 11.044 1.00 90.25 92 GLU A CA 1
ATOM 730 C C . GLU A 1 92 ? 8.823 -8.981 11.593 1.00 90.25 92 GLU A C 1
ATOM 732 O O . GLU A 1 92 ? 7.915 -9.823 11.543 1.00 90.25 92 GLU A O 1
ATOM 737 N N . LEU A 1 93 ? 8.622 -7.756 12.085 1.00 90.31 93 LEU A N 1
ATOM 738 C CA . LEU A 1 93 ? 7.324 -7.287 12.551 1.00 90.31 93 LEU A CA 1
ATOM 739 C C . LEU A 1 93 ? 6.443 -6.799 11.400 1.00 90.31 93 LEU A C 1
ATOM 741 O O . LEU A 1 93 ? 5.223 -6.842 11.543 1.00 90.31 93 LEU A O 1
ATOM 745 N N . ASN A 1 94 ? 7.018 -6.405 10.260 1.00 92.00 94 ASN A N 1
ATOM 746 C CA . ASN A 1 94 ? 6.271 -5.853 9.136 1.00 92.00 94 ASN A CA 1
ATOM 747 C C . ASN A 1 94 ? 5.617 -6.967 8.288 1.00 92.00 94 ASN A C 1
ATOM 749 O O . ASN A 1 94 ? 6.318 -7.766 7.659 1.00 92.00 94 ASN A O 1
ATOM 753 N N . PRO A 1 95 ? 4.273 -7.052 8.230 1.00 90.62 95 PRO A N 1
ATOM 754 C CA . PRO A 1 95 ? 3.575 -8.072 7.451 1.00 90.62 95 PRO A CA 1
ATOM 755 C C . PRO A 1 95 ? 3.908 -8.077 5.961 1.00 90.62 95 PRO A C 1
ATOM 757 O O . PRO A 1 95 ? 3.968 -9.151 5.356 1.00 90.62 95 PRO A O 1
ATOM 760 N N . ILE A 1 96 ? 4.194 -6.903 5.390 1.00 92.69 96 ILE A N 1
ATOM 761 C CA . ILE A 1 96 ? 4.447 -6.770 3.955 1.00 92.69 96 ILE A CA 1
ATOM 762 C C . ILE A 1 96 ? 5.703 -7.529 3.505 1.00 92.69 96 ILE A C 1
ATOM 764 O O . ILE A 1 96 ? 5.757 -7.999 2.373 1.00 92.69 96 ILE A O 1
ATOM 768 N N . GLU A 1 97 ? 6.684 -7.738 4.390 1.00 94.19 97 GLU A N 1
ATOM 769 C CA . GLU A 1 97 ? 7.915 -8.459 4.046 1.00 94.19 97 GLU A CA 1
ATOM 770 C C . GLU A 1 97 ? 7.641 -9.923 3.680 1.00 94.19 97 GLU A C 1
ATOM 772 O O . GLU A 1 97 ? 8.238 -10.454 2.740 1.00 94.19 97 GLU A O 1
ATOM 777 N N . GLN A 1 98 ? 6.674 -10.564 4.350 1.00 93.94 98 GLN A N 1
ATOM 778 C CA . GLN A 1 98 ? 6.253 -11.926 4.003 1.00 93.94 98 GLN A CA 1
ATOM 779 C C . GLN A 1 98 ? 5.501 -11.968 2.672 1.00 93.94 98 GLN A C 1
ATOM 781 O O . GLN A 1 98 ? 5.703 -12.889 1.880 1.00 93.94 98 GLN A O 1
ATOM 786 N N . VAL A 1 99 ? 4.675 -10.955 2.395 1.00 95.50 99 VAL A N 1
ATOM 787 C CA . VAL A 1 99 ? 3.983 -10.817 1.105 1.00 95.50 99 VAL A CA 1
ATOM 788 C C . VAL A 1 99 ? 5.003 -10.679 -0.025 1.00 95.50 99 VAL A C 1
ATOM 790 O O . VAL A 1 99 ? 4.938 -11.410 -1.015 1.00 95.50 99 VAL A O 1
ATOM 793 N N . TRP A 1 100 ? 6.006 -9.814 0.144 1.00 95.00 100 TRP A N 1
ATOM 794 C CA . TRP A 1 100 ? 7.073 -9.642 -0.838 1.00 95.00 100 TRP A CA 1
ATOM 795 C C . TRP A 1 100 ? 7.910 -10.897 -1.040 1.00 95.00 100 TRP A C 1
ATOM 797 O O . TRP A 1 100 ? 8.260 -11.230 -2.174 1.00 95.00 100 TRP A O 1
ATOM 807 N N . GLN A 1 101 ? 8.238 -11.600 0.042 1.00 95.19 101 GLN A N 1
ATOM 808 C CA . GLN A 1 101 ? 8.937 -12.873 -0.044 1.00 95.19 101 GLN A CA 1
ATOM 809 C C . GLN A 1 101 ? 8.125 -13.892 -0.848 1.00 95.19 101 GLN A C 1
ATOM 811 O O . GLN A 1 101 ? 8.674 -14.507 -1.763 1.00 95.19 101 GLN A O 1
ATOM 816 N N . TRP A 1 102 ? 6.828 -14.028 -0.558 1.00 96.25 102 TRP A N 1
ATOM 817 C CA . TRP A 1 102 ? 5.948 -14.952 -1.265 1.00 96.25 102 TRP A CA 1
ATOM 818 C C . TRP A 1 102 ? 5.850 -14.613 -2.756 1.00 96.25 102 TRP A C 1
ATOM 820 O O . TRP A 1 102 ? 6.069 -15.491 -3.591 1.00 96.25 102 TRP A O 1
ATOM 830 N N . LEU A 1 103 ? 5.615 -13.344 -3.105 1.00 96.75 103 LEU A N 1
ATOM 831 C CA . LEU A 1 103 ? 5.538 -12.893 -4.499 1.00 96.75 103 LEU A CA 1
ATOM 832 C C . LEU A 1 103 ? 6.832 -13.196 -5.262 1.00 96.75 103 LEU A C 1
ATOM 834 O O . LEU A 1 103 ? 6.793 -13.731 -6.371 1.00 96.75 103 LEU A O 1
ATOM 838 N N . ARG A 1 104 ? 7.990 -12.905 -4.655 1.00 95.25 104 ARG A N 1
ATOM 839 C CA . ARG A 1 104 ? 9.292 -13.196 -5.266 1.00 95.25 104 ARG A CA 1
ATOM 840 C C . ARG A 1 104 ? 9.529 -14.687 -5.445 1.00 95.25 104 ARG A C 1
ATOM 842 O O . ARG A 1 104 ? 10.078 -15.056 -6.467 1.00 95.25 104 ARG A O 1
ATOM 849 N N . GLN A 1 105 ? 9.147 -15.527 -4.487 1.00 95.31 105 GLN A N 1
ATOM 850 C CA . GLN A 1 105 ? 9.410 -16.968 -4.547 1.00 95.31 105 GLN A CA 1
ATOM 851 C C . GLN A 1 105 ? 8.467 -17.720 -5.493 1.00 95.31 105 GLN A C 1
ATOM 853 O O . GLN A 1 105 ? 8.900 -18.679 -6.125 1.00 95.31 105 GLN A O 1
ATOM 858 N N . ASN A 1 106 ? 7.203 -17.298 -5.589 1.00 94.88 106 ASN A N 1
ATOM 859 C CA . ASN A 1 106 ? 6.157 -18.081 -6.253 1.00 94.88 106 ASN A CA 1
ATOM 860 C C . ASN A 1 106 ? 5.755 -17.518 -7.618 1.00 94.88 106 ASN A C 1
ATOM 862 O O . ASN A 1 106 ? 5.469 -18.284 -8.531 1.00 94.88 106 ASN A O 1
ATOM 866 N N . GLU A 1 107 ? 5.751 -16.194 -7.780 1.00 95.00 107 GLU A N 1
ATOM 867 C CA . GLU A 1 107 ? 5.228 -15.569 -9.000 1.00 95.00 107 GLU A CA 1
ATOM 868 C C . GLU A 1 107 ? 6.335 -14.950 -9.856 1.00 95.00 107 GLU A C 1
ATOM 870 O O . GLU A 1 107 ? 6.304 -15.078 -11.081 1.00 95.00 107 GLU A O 1
ATOM 875 N N . LEU A 1 108 ? 7.321 -14.295 -9.231 1.00 95.00 108 LEU A N 1
ATOM 876 C CA . LEU A 1 108 ? 8.257 -13.390 -9.915 1.00 95.00 108 LEU A CA 1
ATOM 877 C C . LEU A 1 108 ? 9.711 -13.900 -10.000 1.00 95.00 108 LEU A C 1
ATOM 879 O O . LEU A 1 108 ? 10.548 -13.233 -10.609 1.00 95.00 108 LEU A O 1
ATOM 883 N N . ALA A 1 109 ? 10.032 -15.062 -9.421 1.00 93.25 109 ALA A N 1
ATOM 884 C CA . ALA A 1 109 ? 11.384 -15.632 -9.452 1.00 93.25 109 ALA A CA 1
ATOM 885 C C . ALA A 1 109 ? 11.838 -15.994 -10.874 1.00 93.25 109 ALA A C 1
ATOM 887 O O . ALA A 1 109 ? 11.058 -16.505 -11.674 1.00 93.25 109 ALA A O 1
ATOM 888 N N . ASN A 1 110 ? 13.138 -15.820 -11.144 1.00 92.88 110 ASN A N 1
ATOM 889 C CA . ASN A 1 110 ? 13.824 -16.301 -12.353 1.00 92.88 110 ASN A CA 1
ATOM 890 C C . ASN A 1 110 ? 13.188 -15.845 -13.680 1.00 92.88 110 ASN A C 1
ATOM 892 O O . ASN A 1 110 ? 13.243 -16.562 -14.679 1.00 92.88 110 ASN A O 1
ATOM 896 N N . ARG A 1 111 ? 12.589 -14.649 -13.699 1.00 90.25 111 ARG A N 1
ATOM 897 C CA . ARG A 1 111 ? 12.014 -14.043 -14.905 1.00 90.25 111 ARG A CA 1
ATOM 898 C C . ARG A 1 111 ? 12.957 -13.019 -15.520 1.00 90.25 111 ARG A C 1
ATOM 900 O O . ARG A 1 111 ? 13.600 -12.247 -14.811 1.00 90.25 111 ARG A O 1
ATOM 907 N N . CYS A 1 112 ? 12.971 -12.974 -16.847 1.00 94.00 112 CYS A N 1
ATOM 908 C CA . CYS A 1 112 ? 13.520 -11.863 -17.611 1.00 94.00 112 CYS A CA 1
ATOM 909 C C . CYS A 1 112 ? 12.353 -11.046 -18.161 1.00 94.00 112 CYS A C 1
ATOM 911 O O . CYS A 1 112 ? 11.473 -11.606 -18.809 1.00 94.00 112 CYS A O 1
ATOM 913 N N . PHE A 1 113 ? 12.353 -9.742 -17.896 1.00 94.69 113 PHE A N 1
ATOM 914 C CA . PHE A 1 113 ? 11.316 -8.834 -18.374 1.00 94.69 113 PHE A CA 1
ATOM 915 C C . PHE A 1 113 ? 11.767 -8.152 -19.660 1.00 94.69 113 PHE A C 1
ATOM 917 O O . PHE A 1 113 ? 12.923 -7.746 -19.785 1.00 94.69 113 PHE A O 1
ATOM 924 N N . SER A 1 114 ? 10.843 -8.004 -20.602 1.00 94.31 114 SER A N 1
ATOM 925 C CA . SER A 1 114 ? 11.092 -7.360 -21.898 1.00 94.31 114 SER A CA 1
ATOM 926 C C . SER A 1 114 ? 11.160 -5.827 -21.828 1.00 94.31 114 SER A C 1
ATOM 928 O O . SER A 1 114 ? 11.653 -5.188 -22.756 1.00 94.31 114 SER A O 1
ATOM 930 N N . GLY A 1 115 ? 10.711 -5.229 -20.721 1.00 91.88 115 GLY A N 1
ATOM 931 C CA . GLY A 1 115 ? 10.738 -3.787 -20.490 1.00 91.88 115 GLY A CA 1
ATOM 932 C C . GLY A 1 115 ? 9.844 -3.372 -19.322 1.00 91.88 115 GLY A C 1
ATOM 933 O O . GLY A 1 115 ? 9.355 -4.215 -18.572 1.00 91.88 115 GLY A O 1
ATOM 934 N N . TYR A 1 116 ? 9.624 -2.063 -19.173 1.00 86.25 116 TYR A N 1
ATOM 935 C CA . TYR A 1 116 ? 8.810 -1.500 -18.089 1.00 86.25 116 TYR A CA 1
ATOM 936 C C . TYR A 1 116 ? 7.367 -2.023 -18.093 1.00 86.25 116 TYR A C 1
ATOM 938 O O . TYR A 1 116 ? 6.884 -2.461 -17.053 1.00 86.25 116 TYR A O 1
ATOM 946 N N . ASP A 1 117 ? 6.708 -2.039 -19.254 1.00 90.75 117 ASP A N 1
ATOM 947 C CA . ASP A 1 117 ? 5.304 -2.462 -19.355 1.00 90.75 117 ASP A CA 1
ATOM 948 C C . ASP A 1 117 ? 5.118 -3.926 -18.944 1.00 90.75 117 ASP A C 1
ATOM 950 O O . ASP A 1 117 ? 4.177 -4.262 -18.233 1.00 90.75 117 ASP A O 1
ATOM 954 N N . ASP A 1 118 ? 6.068 -4.787 -19.310 1.00 93.81 118 ASP A N 1
ATOM 955 C CA . ASP A 1 118 ? 6.064 -6.195 -18.917 1.00 93.81 118 ASP A CA 1
ATOM 956 C C . ASP A 1 118 ? 6.317 -6.364 -17.410 1.00 93.81 118 ASP A C 1
ATOM 958 O O . ASP A 1 118 ? 5.665 -7.176 -16.762 1.00 93.81 118 ASP A O 1
ATOM 962 N N . ILE A 1 119 ? 7.181 -5.541 -16.798 1.00 92.00 119 ILE A N 1
ATOM 963 C CA . ILE A 1 119 ? 7.334 -5.520 -15.331 1.00 92.00 119 ILE A CA 1
ATOM 964 C C . ILE A 1 119 ? 6.003 -5.161 -14.662 1.00 92.00 119 ILE A C 1
ATOM 966 O O . ILE A 1 119 ? 5.589 -5.840 -13.721 1.00 92.00 119 ILE A O 1
ATOM 970 N N . VAL A 1 120 ? 5.338 -4.099 -15.124 1.00 90.94 120 VAL A N 1
ATOM 971 C CA . VAL A 1 120 ? 4.061 -3.649 -14.552 1.00 90.94 120 VAL A CA 1
ATOM 972 C C . VAL A 1 120 ? 2.989 -4.723 -14.714 1.00 90.94 120 VAL A C 1
ATOM 974 O O . VAL A 1 120 ? 2.292 -5.032 -13.744 1.00 90.94 120 VAL A O 1
ATOM 977 N N . GLU A 1 121 ? 2.885 -5.329 -15.894 1.00 94.69 121 GLU A N 1
ATOM 978 C CA . GLU A 1 121 ? 1.903 -6.372 -16.185 1.00 94.69 121 GLU A CA 1
ATOM 979 C C . GLU A 1 121 ? 2.140 -7.624 -15.332 1.00 94.69 121 GLU A C 1
ATOM 981 O O . GLU A 1 121 ? 1.237 -8.071 -14.623 1.00 94.69 121 GLU A O 1
ATOM 986 N N . GLN A 1 122 ? 3.365 -8.161 -15.306 1.00 96.00 122 GLN A N 1
ATOM 987 C CA . GLN A 1 122 ? 3.667 -9.360 -14.519 1.00 96.00 122 GLN A CA 1
ATOM 988 C C . GLN A 1 122 ? 3.488 -9.123 -13.013 1.00 96.00 122 GLN A C 1
ATOM 990 O O . GLN A 1 122 ? 2.954 -9.990 -12.319 1.00 96.00 122 GLN A O 1
ATOM 995 N N . CYS A 1 123 ? 3.878 -7.952 -12.495 1.00 94.88 123 CYS A N 1
ATOM 996 C CA . CYS A 1 123 ? 3.622 -7.584 -11.101 1.00 94.88 123 CYS A CA 1
ATOM 997 C C . CYS A 1 123 ? 2.120 -7.474 -10.807 1.00 94.88 123 CYS A C 1
ATOM 999 O O . CYS A 1 123 ? 1.674 -7.928 -9.754 1.00 94.88 123 CYS A O 1
ATOM 1001 N N . SER A 1 124 ? 1.333 -6.920 -11.734 1.00 95.62 124 SER A N 1
ATOM 1002 C CA . SER A 1 124 ? -0.122 -6.804 -11.588 1.00 95.62 124 SER A CA 1
ATOM 1003 C C . SER A 1 124 ? -0.794 -8.176 -11.577 1.00 95.62 124 SER A C 1
ATOM 1005 O O . SER A 1 124 ? -1.628 -8.444 -10.714 1.00 95.62 124 SER A O 1
ATOM 1007 N N . ILE A 1 125 ? -0.395 -9.080 -12.478 1.00 96.62 125 ILE A N 1
ATOM 1008 C CA . ILE A 1 125 ? -0.869 -10.470 -12.499 1.00 96.62 125 ILE A CA 1
ATOM 1009 C C . ILE A 1 125 ? -0.525 -11.174 -11.182 1.00 96.62 125 ILE A C 1
ATOM 1011 O O . ILE A 1 125 ? -1.405 -11.776 -10.566 1.00 96.62 125 ILE A O 1
ATOM 1015 N N . ALA A 1 126 ? 0.730 -11.078 -10.732 1.00 96.94 126 ALA A N 1
ATOM 1016 C CA . ALA A 1 126 ? 1.190 -11.695 -9.490 1.00 96.94 126 ALA A CA 1
ATOM 1017 C C . ALA A 1 126 ? 0.407 -11.182 -8.271 1.00 96.94 126 ALA A C 1
ATOM 1019 O O . ALA A 1 126 ? -0.056 -11.971 -7.448 1.00 96.94 126 ALA A O 1
ATOM 1020 N N . TRP A 1 127 ? 0.208 -9.864 -8.179 1.00 97.00 127 TRP A N 1
ATOM 1021 C CA . TRP A 1 127 ? -0.573 -9.250 -7.110 1.00 97.00 127 TRP A CA 1
ATOM 1022 C C . TRP A 1 127 ? -2.036 -9.697 -7.140 1.00 97.00 127 TRP A C 1
ATOM 1024 O O . TRP A 1 127 ? -2.575 -10.095 -6.111 1.00 97.00 127 TRP A O 1
ATOM 1034 N N . ASN A 1 128 ? -2.668 -9.701 -8.317 1.00 96.81 128 ASN A N 1
ATOM 1035 C CA . ASN A 1 128 ? -4.060 -10.123 -8.471 1.00 96.81 128 ASN A CA 1
ATOM 1036 C C . ASN A 1 128 ? -4.262 -11.597 -8.097 1.00 96.81 128 ASN A C 1
ATOM 1038 O O . ASN A 1 128 ? -5.250 -11.931 -7.449 1.00 96.81 128 ASN A O 1
ATOM 1042 N N . ARG A 1 129 ? -3.312 -12.476 -8.440 1.00 96.12 129 ARG A N 1
ATOM 1043 C CA . ARG A 1 129 ? -3.317 -13.876 -7.986 1.00 96.12 129 ARG A CA 1
ATOM 1044 C C . ARG A 1 129 ? -3.159 -13.991 -6.477 1.00 96.12 129 ARG A C 1
ATOM 1046 O O . ARG A 1 129 ? -3.864 -14.775 -5.855 1.00 96.12 129 ARG A O 1
ATOM 1053 N N . PHE A 1 130 ? -2.263 -13.198 -5.891 1.00 96.12 130 PHE A N 1
ATOM 1054 C CA . PHE A 1 130 ? -2.053 -13.185 -4.448 1.00 96.12 130 PHE A CA 1
ATOM 1055 C C . PHE A 1 130 ? -3.330 -12.802 -3.687 1.00 96.12 130 PHE A C 1
ATOM 1057 O O . PHE A 1 130 ? -3.750 -13.532 -2.792 1.00 96.12 130 PHE A O 1
ATOM 1064 N N . ILE A 1 131 ? -3.974 -11.692 -4.064 1.00 95.12 131 ILE A N 1
ATOM 1065 C CA . ILE A 1 131 ? -5.179 -11.204 -3.374 1.00 95.12 131 ILE A CA 1
ATOM 1066 C C . ILE A 1 131 ? -6.430 -12.044 -3.667 1.00 95.12 131 ILE A C 1
ATOM 1068 O O . ILE A 1 131 ? -7.390 -11.980 -2.903 1.00 95.12 131 ILE A O 1
ATOM 1072 N N . ALA A 1 132 ? -6.425 -12.839 -4.743 1.00 96.62 132 ALA A N 1
ATOM 1073 C CA . ALA A 1 132 ? -7.504 -13.773 -5.061 1.00 96.62 132 ALA A CA 1
ATOM 1074 C C . ALA A 1 132 ? -7.587 -14.960 -4.083 1.00 96.62 132 ALA A C 1
ATOM 1076 O O . ALA A 1 132 ? -8.582 -15.683 -4.101 1.00 96.62 132 ALA A O 1
ATOM 1077 N N . GLU A 1 133 ? -6.590 -15.144 -3.209 1.00 96.50 133 GLU A N 1
ATOM 1078 C CA . GLU A 1 133 ? -6.599 -16.136 -2.131 1.00 96.50 133 GLU A CA 1
ATOM 1079 C C . GLU A 1 133 ? -6.604 -15.463 -0.740 1.00 96.50 133 GLU A C 1
ATOM 1081 O O . GLU A 1 133 ? -5.558 -15.365 -0.089 1.00 96.50 133 GLU A O 1
ATOM 1086 N N . PRO A 1 134 ? -7.773 -15.016 -0.232 1.00 95.12 134 PRO A N 1
ATOM 1087 C CA . PRO A 1 134 ? -7.863 -14.260 1.019 1.00 95.12 134 PRO A CA 1
ATOM 1088 C C . PRO A 1 134 ? -7.279 -14.985 2.235 1.00 95.12 134 PRO A C 1
ATOM 1090 O O . PRO A 1 134 ? -6.670 -14.350 3.093 1.00 95.12 134 PRO A O 1
ATOM 1093 N N . GLU A 1 135 ? -7.414 -16.312 2.309 1.00 96.12 135 GLU A N 1
ATOM 1094 C CA . GLU A 1 135 ? -6.859 -17.108 3.412 1.00 96.12 135 GLU A CA 1
ATOM 1095 C C . GLU A 1 135 ? -5.333 -16.991 3.489 1.00 96.12 135 GLU A C 1
ATOM 1097 O O . GLU A 1 135 ? -4.778 -16.829 4.578 1.00 96.12 135 GLU A O 1
ATOM 1102 N N . ARG A 1 136 ? -4.650 -16.978 2.336 1.00 95.00 136 ARG A N 1
ATOM 1103 C CA . ARG A 1 136 ? -3.200 -16.766 2.265 1.00 95.00 136 ARG A CA 1
ATOM 1104 C C . ARG A 1 136 ? -2.831 -15.364 2.727 1.00 95.00 136 ARG A C 1
ATOM 1106 O O . ARG A 1 136 ? -1.880 -15.212 3.494 1.00 95.00 136 ARG A O 1
ATOM 1113 N N . VAL A 1 137 ? -3.578 -14.352 2.285 1.00 94.69 137 VAL A N 1
ATOM 1114 C CA . VAL A 1 137 ? -3.358 -12.961 2.708 1.00 94.69 137 VAL A CA 1
ATOM 1115 C C . VAL A 1 137 ? -3.471 -12.859 4.228 1.00 94.69 137 VAL A C 1
ATOM 1117 O O . VAL A 1 137 ? -2.560 -12.351 4.879 1.00 94.69 137 VAL A O 1
ATOM 1120 N N . ILE A 1 138 ? -4.540 -13.411 4.808 1.00 93.19 138 ILE A N 1
ATOM 1121 C CA . ILE A 1 138 ? -4.755 -13.433 6.259 1.00 93.19 138 ILE A CA 1
ATOM 1122 C C . ILE A 1 138 ? -3.604 -14.158 6.956 1.00 93.19 138 ILE A C 1
ATOM 1124 O O . ILE A 1 138 ? -3.052 -13.633 7.922 1.00 93.19 138 ILE A O 1
ATOM 1128 N N . GLN A 1 139 ? -3.203 -15.333 6.470 1.00 93.75 139 GLN A N 1
ATOM 1129 C CA . GLN A 1 139 ? -2.139 -16.127 7.079 1.00 93.75 139 GLN A CA 1
ATOM 1130 C C . GLN A 1 139 ? -0.796 -15.385 7.095 1.00 93.75 139 GLN A C 1
ATOM 1132 O O . GLN A 1 139 ? -0.166 -15.301 8.151 1.00 93.75 139 GLN A O 1
ATOM 1137 N N . LEU A 1 140 ? -0.362 -14.831 5.958 1.00 93.31 140 LEU A N 1
ATOM 1138 C CA . LEU A 1 140 ? 0.921 -14.123 5.858 1.00 93.31 140 LEU A CA 1
ATOM 1139 C C . LEU A 1 140 ? 0.914 -12.805 6.637 1.00 93.31 140 LEU A C 1
ATOM 1141 O O . LEU A 1 140 ? 1.946 -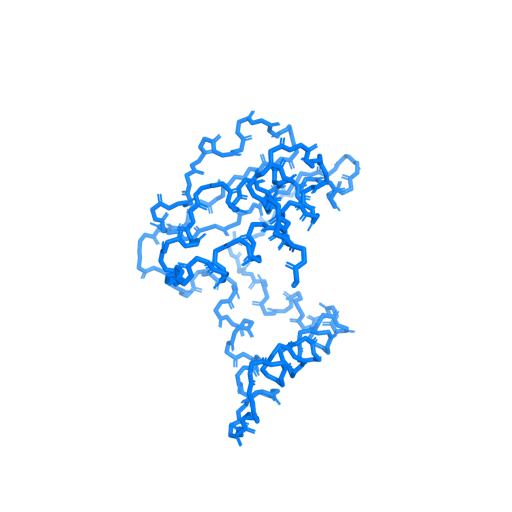12.402 7.189 1.00 93.31 140 LEU A O 1
ATOM 1145 N N . CYS A 1 141 ? -0.245 -12.146 6.715 1.00 91.69 141 CYS A N 1
ATOM 1146 C CA . CYS A 1 141 ? -0.372 -10.866 7.398 1.00 91.69 141 CYS A CA 1
ATOM 1147 C C . CYS A 1 141 ? -0.664 -10.983 8.902 1.00 91.69 141 CYS A C 1
ATOM 1149 O O . CYS A 1 141 ? -0.510 -10.008 9.638 1.00 91.69 141 CYS A O 1
ATOM 1151 N N . SER A 1 142 ? -1.033 -12.168 9.390 1.00 89.44 142 SER A N 1
ATOM 1152 C CA . SER A 1 142 ? -1.327 -12.396 10.805 1.00 89.44 142 SER A CA 1
ATOM 1153 C C . SER A 1 142 ? -0.068 -12.354 11.667 1.00 89.44 142 SER A C 1
ATOM 1155 O O . SER A 1 142 ? 0.990 -12.884 11.313 1.00 89.44 142 SER A O 1
ATOM 1157 N N . ARG A 1 143 ? -0.181 -11.765 12.859 1.00 84.94 143 ARG A N 1
ATOM 1158 C CA . ARG A 1 143 ? 0.859 -11.794 13.890 1.00 84.94 143 ARG A CA 1
ATOM 1159 C C . ARG A 1 143 ? 0.240 -12.126 15.238 1.00 84.94 143 ARG A C 1
ATOM 1161 O O . ARG A 1 143 ? -0.883 -11.746 15.543 1.00 84.94 143 ARG A O 1
ATOM 1168 N N . ARG A 1 144 ? 0.994 -12.822 16.095 1.00 85.75 144 ARG A N 1
ATOM 1169 C CA . ARG A 1 144 ? 0.512 -13.159 17.449 1.00 85.75 144 ARG A CA 1
ATOM 1170 C C . ARG A 1 144 ? 0.230 -11.917 18.299 1.00 85.75 144 ARG A C 1
ATOM 1172 O O . ARG A 1 144 ? -0.615 -11.992 19.183 1.00 85.75 144 ARG A O 1
ATOM 1179 N N . TRP A 1 145 ? 0.932 -10.819 18.026 1.00 80.94 145 TRP A N 1
ATOM 1180 C CA . TRP A 1 145 ? 0.818 -9.551 18.742 1.00 80.94 145 TRP A CA 1
ATOM 1181 C C . TRP A 1 145 ? -0.283 -8.627 18.192 1.00 80.94 145 TRP A C 1
ATOM 1183 O O . TRP A 1 145 ? -0.697 -7.724 18.905 1.00 80.94 145 TRP A O 1
ATOM 1193 N N . THR A 1 146 ? -0.813 -8.860 16.982 1.00 77.75 146 THR A N 1
ATOM 1194 C CA . THR A 1 146 ? -1.896 -8.049 16.380 1.00 77.75 146 THR A CA 1
ATOM 1195 C C . THR A 1 146 ? -3.297 -8.558 16.734 1.00 77.75 146 THR A C 1
ATOM 1197 O O . THR A 1 146 ? -4.251 -8.360 15.982 1.00 77.75 146 THR A O 1
ATOM 1200 N N . LYS A 1 147 ? -3.452 -9.251 17.867 1.00 75.38 147 LYS A N 1
ATOM 1201 C CA . LYS A 1 147 ? -4.770 -9.709 18.313 1.00 75.38 147 LYS A CA 1
ATOM 1202 C C . LYS A 1 147 ? -5.571 -8.513 18.814 1.00 75.38 147 LYS A C 1
ATOM 1204 O O . LYS A 1 147 ? -5.273 -7.984 19.880 1.00 75.38 147 LYS A O 1
ATOM 1209 N N . LEU A 1 148 ? -6.593 -8.125 18.058 1.00 66.94 148 LEU A N 1
ATOM 1210 C CA . LEU A 1 148 ? -7.604 -7.191 18.536 1.00 66.94 148 LEU A CA 1
ATOM 1211 C C . LEU A 1 148 ? -8.355 -7.876 19.684 1.00 66.94 148 LEU A C 1
ATOM 1213 O O . LEU A 1 148 ? -8.984 -8.917 19.491 1.00 66.94 148 LEU A O 1
ATOM 1217 N N . THR A 1 149 ? -8.204 -7.352 20.895 1.00 63.59 149 THR A N 1
ATOM 1218 C CA . THR A 1 149 ? -9.025 -7.758 22.036 1.00 63.59 149 THR A CA 1
ATOM 1219 C C . THR A 1 149 ? -10.391 -7.106 21.886 1.00 63.59 149 THR A C 1
ATOM 1221 O O . THR A 1 149 ? -10.458 -5.884 21.757 1.00 63.59 149 THR A O 1
ATOM 1224 N N . ASN A 1 150 ? -11.445 -7.923 21.876 1.00 51.22 150 ASN A N 1
ATOM 1225 C CA . ASN A 1 150 ? -12.821 -7.449 22.033 1.00 51.22 150 ASN A CA 1
ATOM 1226 C C . ASN A 1 150 ? -13.078 -7.006 23.473 1.00 51.22 150 ASN A C 1
ATOM 1228 O O . ASN A 1 150 ? -12.519 -7.662 24.383 1.00 51.22 150 ASN A O 1
#

Radius of gyration: 17.58 Å; chains: 1; bounding box: 34×40×51 Å

Secondary structure (DSSP, 8-state):
-----HHHHHHH---HHHHHHHHHHHHHHTT--HHHHSSHHHHHHHHHHHHHHSPTT--EEEEE-S-TT--SGGGTT-TTEEEEEPPTT-GGG-HHHHHHHHHHHHTSTT---SSHHHHHHHHHHHHHHHHT-HHHHHHHH--TT-----

pLDDT: mean 88.59, std 9.11, range [45.09, 97.0]

Organism: Shewanella frigidimarina (strain NCIMB 400) (NCBI:txid318167)